Protein AF-A0A7W8U6E3-F1 (afdb_monomer_lite)

Organism: NCBI:txid56731

Sequence (95 aa):
MGDLLIRNISDALKRDIAAAADRAGRSLSDEAKDLLRKGLIAEKGIKPVKEQSAYDVLRAAFGADEGLGDEFAAILDEVEAERKKDFGRPPVEFE

Foldseek 3Di:
DDDDDDPDDDPVVLVVLVVVCVVVVHDSVVSVVVVVVVVVCVVVVPPPPPPQPPVNVVCVVQVPDPPVVVVVVVVVVVVVVVVVVCPDDPDDDDD

pLDDT: mean 80.09, std 14.06, range [52.59, 98.06]

Radius of gyration: 28.36 Å; chains: 1; bounding box: 77×28×57 Å

Secondary structure (DSSP, 8-state):
-------S--HHHHH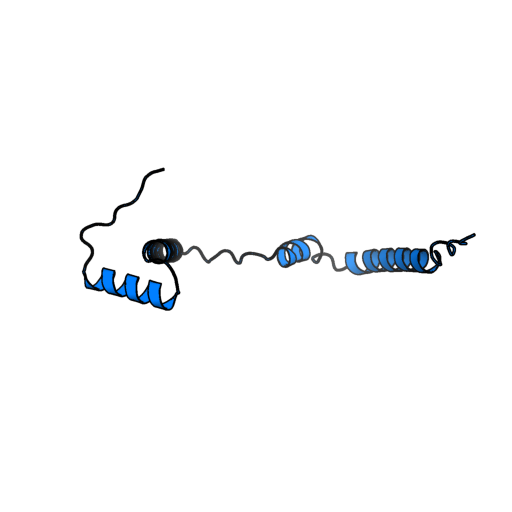HHHHHHHHHT--HHHHHHHHHHHHHHHHTT--------HHHHHHHHHSS-TTHHHHHHHHHHHHHHHHHHS--SPP----

Structure (mmCIF, N/CA/C/O backbone):
data_AF-A0A7W8U6E3-F1
#
_entry.id   AF-A0A7W8U6E3-F1
#
loop_
_atom_site.group_PDB
_atom_site.id
_atom_site.type_symbol
_atom_site.label_atom_id
_atom_site.label_alt_id
_atom_site.label_comp_id
_atom_site.label_asym_id
_atom_site.label_entity_id
_atom_site.label_seq_id
_atom_site.pdbx_PDB_ins_code
_atom_site.Cartn_x
_atom_site.Cartn_y
_atom_site.Cartn_z
_atom_site.occupancy
_atom_site.B_iso_or_equiv
_atom_site.auth_seq_id
_atom_site.auth_comp_id
_atom_site.auth_asym_id
_atom_site.auth_atom_id
_atom_site.pdbx_PDB_model_num
ATOM 1 N N . MET A 1 1 ? -5.721 20.809 0.255 1.00 52.59 1 MET A N 1
ATOM 2 C CA . MET A 1 1 ? -5.398 19.478 0.813 1.00 52.59 1 MET A CA 1
ATOM 3 C C . M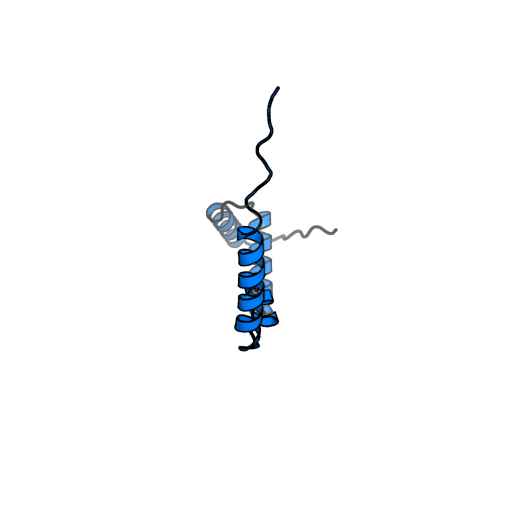ET A 1 1 ? -6.354 19.240 1.957 1.00 52.59 1 MET A C 1
ATOM 5 O O . MET A 1 1 ? -6.355 20.047 2.874 1.00 52.59 1 MET A O 1
ATOM 9 N N . GLY A 1 2 ? -7.237 18.252 1.840 1.00 75.88 2 GLY A N 1
ATOM 10 C CA . GLY A 1 2 ? -8.163 17.896 2.914 1.00 75.88 2 GLY A CA 1
ATOM 11 C C . GLY A 1 2 ? -7.705 16.600 3.564 1.00 75.88 2 GLY A C 1
ATOM 12 O O . GLY A 1 2 ? -7.435 15.636 2.849 1.00 75.88 2 GLY A O 1
ATOM 13 N N . ASP A 1 3 ? -7.621 16.588 4.888 1.00 86.44 3 ASP A N 1
ATOM 14 C CA . ASP A 1 3 ? -7.381 15.365 5.647 1.00 86.44 3 ASP A CA 1
ATOM 15 C C . ASP A 1 3 ? -8.676 14.549 5.739 1.00 86.44 3 ASP A C 1
ATOM 17 O O . ASP A 1 3 ? -9.768 15.099 5.903 1.00 86.44 3 ASP A O 1
ATOM 21 N N . LEU A 1 4 ? -8.558 13.223 5.645 1.00 87.94 4 LEU A N 1
ATOM 22 C CA . LEU A 1 4 ? -9.673 12.296 5.834 1.00 87.94 4 LEU A CA 1
ATOM 23 C C . LEU A 1 4 ? -9.608 11.698 7.243 1.00 87.94 4 LEU A C 1
ATOM 25 O O . LEU A 1 4 ? -8.639 11.025 7.591 1.00 87.94 4 LEU A O 1
ATOM 29 N N . LEU A 1 5 ? -10.662 11.898 8.037 1.00 91.56 5 LEU A N 1
ATOM 30 C CA . LEU A 1 5 ? -10.818 11.268 9.349 1.00 91.56 5 LEU A CA 1
ATOM 31 C C . LEU A 1 5 ? -11.857 10.150 9.279 1.00 91.56 5 LEU A C 1
ATOM 33 O O . LEU A 1 5 ? -13.031 10.406 9.021 1.00 91.56 5 LEU A O 1
ATOM 37 N N . ILE A 1 6 ? -11.436 8.923 9.582 1.00 89.00 6 ILE A N 1
ATOM 38 C CA . ILE A 1 6 ? -12.335 7.771 9.690 1.00 89.00 6 ILE A CA 1
ATOM 39 C C . ILE A 1 6 ? -12.684 7.579 11.170 1.00 89.00 6 ILE A C 1
ATOM 41 O O . ILE A 1 6 ? -11.810 7.316 11.995 1.00 89.00 6 ILE A O 1
ATOM 45 N N . ARG A 1 7 ? -13.963 7.754 11.518 1.00 93.38 7 ARG A N 1
ATOM 46 C CA . ARG A 1 7 ? -14.483 7.651 12.894 1.00 93.38 7 ARG A CA 1
ATOM 47 C C . ARG A 1 7 ? -15.430 6.461 13.023 1.00 93.38 7 ARG A C 1
ATOM 49 O O . ARG A 1 7 ? -15.946 5.980 12.021 1.00 93.38 7 ARG A O 1
ATOM 56 N N . ASN A 1 8 ? -15.681 6.032 14.261 1.00 94.00 8 ASN A N 1
ATOM 57 C CA . ASN A 1 8 ? -16.634 4.964 14.593 1.00 94.00 8 ASN A CA 1
ATOM 58 C C . ASN A 1 8 ? -16.372 3.636 13.859 1.00 94.00 8 ASN A C 1
ATOM 60 O O . ASN A 1 8 ? -17.308 2.930 13.492 1.00 94.00 8 ASN A O 1
ATOM 64 N N . ILE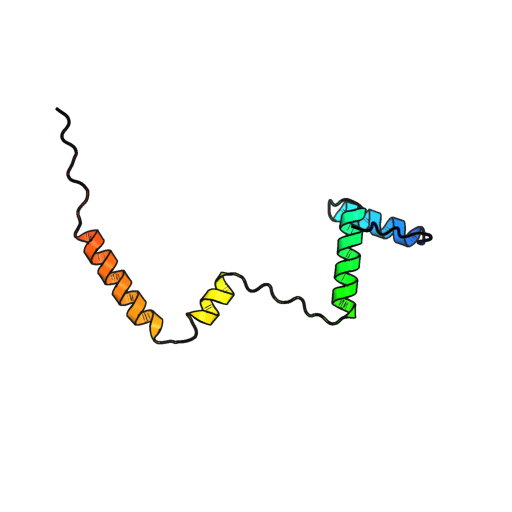 A 1 9 ? -15.101 3.291 13.643 1.00 94.50 9 ILE A N 1
ATOM 65 C CA . ILE A 1 9 ? -14.731 1.954 13.167 1.00 94.50 9 ILE A CA 1
ATOM 66 C C . ILE A 1 9 ? -14.798 0.956 14.319 1.00 94.50 9 ILE A C 1
ATOM 68 O O . ILE A 1 9 ? -14.576 1.321 15.474 1.00 94.50 9 ILE A O 1
ATOM 72 N N . SER A 1 10 ? -15.078 -0.307 14.004 1.00 97.19 10 SER A N 1
ATOM 73 C CA . SER A 1 10 ? -15.052 -1.363 15.011 1.00 97.19 10 SER A CA 1
ATOM 74 C C . SER A 1 10 ? -13.638 -1.552 15.568 1.00 97.19 10 SER A C 1
ATOM 76 O O . SER A 1 10 ? -12.641 -1.424 14.850 1.00 97.19 10 SER A O 1
ATOM 78 N N . ASP A 1 11 ? -13.545 -1.914 16.849 1.00 96.38 11 ASP A N 1
ATOM 79 C CA . ASP A 1 11 ? -12.256 -2.223 17.479 1.00 96.38 11 ASP A CA 1
ATOM 80 C C . ASP A 1 11 ? -11.549 -3.395 16.793 1.00 96.38 11 ASP A C 1
ATOM 82 O O . ASP A 1 11 ? -10.322 -3.418 16.727 1.00 96.38 11 ASP A O 1
ATOM 86 N N . ALA A 1 12 ? -12.317 -4.345 16.250 1.00 96.88 12 ALA A N 1
ATOM 87 C CA . ALA A 1 12 ? -11.792 -5.447 15.453 1.00 96.88 12 ALA A CA 1
ATOM 88 C C . ALA A 1 12 ? -11.049 -4.926 14.214 1.00 96.88 12 ALA A C 1
ATOM 90 O O . ALA A 1 12 ? -9.860 -5.191 14.063 1.00 96.88 12 ALA A O 1
ATOM 91 N N . LEU A 1 13 ? -11.696 -4.080 13.404 1.00 95.56 13 LEU A N 1
ATOM 92 C CA . LEU A 1 13 ? -11.073 -3.516 12.206 1.00 95.56 13 LEU A CA 1
ATOM 93 C C . LEU A 1 13 ? -9.832 -2.681 12.550 1.00 95.56 13 LEU A C 1
ATOM 95 O O . LEU A 1 13 ? -8.817 -2.755 11.862 1.00 95.56 13 LEU A O 1
ATOM 99 N N . LYS A 1 14 ? -9.883 -1.912 13.642 1.00 95.62 14 LYS A N 1
ATOM 100 C CA . LYS A 1 14 ? -8.725 -1.144 14.115 1.00 95.62 14 LYS A CA 1
ATOM 101 C C . LYS A 1 14 ? -7.533 -2.052 14.448 1.00 95.62 14 LYS A C 1
ATOM 103 O O . LYS A 1 14 ? -6.405 -1.722 14.085 1.00 95.62 14 LYS A O 1
ATOM 108 N N . ARG A 1 15 ? -7.776 -3.182 15.125 1.00 97.00 15 ARG A N 1
ATOM 109 C CA . ARG A 1 15 ? -6.739 -4.175 15.461 1.00 97.00 15 ARG A CA 1
ATOM 110 C C . ARG A 1 15 ? -6.186 -4.856 14.215 1.00 97.00 15 ARG A C 1
ATOM 112 O O . ARG A 1 15 ? -4.973 -5.012 14.119 1.00 97.00 15 ARG A O 1
ATOM 119 N N . ASP A 1 16 ? -7.042 -5.191 13.257 1.00 97.25 16 ASP A N 1
ATOM 120 C CA . ASP A 1 16 ? -6.625 -5.852 12.019 1.00 97.25 16 ASP A CA 1
ATOM 121 C C . ASP A 1 16 ? -5.693 -4.961 11.187 1.00 97.25 16 ASP A C 1
ATOM 123 O O . ASP A 1 16 ? -4.659 -5.428 10.705 1.00 97.25 16 ASP A O 1
ATOM 127 N N . ILE A 1 17 ? -6.009 -3.664 11.073 1.00 96.50 17 ILE A N 1
ATOM 128 C CA . ILE A 1 17 ? -5.158 -2.696 10.363 1.00 96.50 17 ILE A CA 1
ATOM 129 C C . ILE A 1 17 ? -3.820 -2.518 11.091 1.00 96.50 17 ILE A C 1
ATOM 131 O O . ILE A 1 17 ? -2.778 -2.495 10.441 1.00 96.50 17 ILE A O 1
ATOM 135 N N . ALA A 1 18 ? -3.821 -2.443 12.427 1.00 97.19 18 ALA A N 1
ATOM 136 C CA . ALA A 1 18 ? -2.584 -2.351 13.206 1.00 97.19 18 ALA A CA 1
ATOM 137 C C . ALA A 1 18 ? -1.694 -3.588 13.008 1.00 97.19 18 ALA A C 1
ATOM 139 O O . ALA A 1 18 ? -0.522 -3.460 12.665 1.00 97.19 18 ALA A O 1
ATOM 140 N N . ALA A 1 19 ? -2.273 -4.787 13.099 1.00 98.06 19 ALA A N 1
ATOM 141 C CA . ALA A 1 19 ? -1.548 -6.032 12.879 1.00 98.06 19 ALA A CA 1
ATOM 142 C C . ALA A 1 19 ? -1.030 -6.174 11.436 1.00 98.06 19 ALA A C 1
ATOM 144 O O . ALA A 1 19 ? -0.017 -6.834 11.202 1.00 98.06 19 ALA A O 1
ATOM 145 N N . ALA A 1 20 ? -1.731 -5.614 10.445 1.00 97.38 20 ALA A N 1
ATOM 146 C CA . ALA A 1 20 ? -1.245 -5.548 9.068 1.00 97.38 20 ALA A CA 1
ATOM 147 C C . ALA A 1 20 ? -0.061 -4.582 8.929 1.00 97.38 20 ALA A C 1
ATOM 149 O O . ALA A 1 20 ? 0.939 -4.943 8.309 1.00 97.38 20 ALA A O 1
ATOM 150 N N . ALA A 1 21 ? -0.144 -3.406 9.555 1.00 97.81 21 ALA A N 1
ATOM 151 C CA . ALA A 1 21 ? 0.910 -2.397 9.531 1.00 97.81 21 ALA A CA 1
ATOM 152 C C . ALA A 1 21 ? 2.208 -2.920 10.165 1.00 97.81 21 ALA A C 1
ATOM 154 O O . ALA A 1 21 ? 3.270 -2.805 9.552 1.00 97.81 21 ALA A O 1
ATOM 155 N N . ASP A 1 22 ? 2.106 -3.586 11.321 1.00 97.88 22 ASP A N 1
ATOM 156 C CA . ASP A 1 22 ? 3.244 -4.205 12.010 1.00 97.88 22 ASP A CA 1
ATOM 157 C C . ASP A 1 22 ? 3.919 -5.272 11.136 1.00 97.88 22 ASP A C 1
ATOM 159 O O . ASP A 1 22 ? 5.140 -5.280 10.982 1.00 97.88 22 ASP A O 1
ATOM 163 N N . ARG A 1 23 ? 3.126 -6.142 10.492 1.00 97.38 23 ARG A N 1
ATOM 164 C CA . ARG A 1 23 ? 3.642 -7.172 9.573 1.00 97.38 23 ARG A CA 1
ATOM 165 C C . ARG A 1 23 ? 4.309 -6.582 8.333 1.00 97.38 23 ARG A C 1
ATOM 167 O O . ARG A 1 23 ? 5.264 -7.166 7.829 1.00 97.38 23 ARG A O 1
ATOM 174 N N . ALA A 1 24 ? 3.798 -5.464 7.826 1.00 95.88 24 ALA A N 1
ATOM 175 C CA . ALA A 1 24 ? 4.338 -4.785 6.653 1.00 95.88 24 ALA A CA 1
ATOM 176 C C . ALA A 1 24 ? 5.513 -3.843 6.982 1.00 95.88 24 ALA A C 1
ATOM 178 O O . ALA A 1 24 ? 6.148 -3.335 6.057 1.00 95.88 24 ALA A O 1
ATOM 179 N N . GLY A 1 25 ? 5.791 -3.583 8.267 1.00 97.31 25 GLY A N 1
ATOM 180 C CA . GLY A 1 25 ? 6.791 -2.608 8.705 1.00 97.31 25 GLY A CA 1
ATOM 181 C C . GLY A 1 25 ? 6.430 -1.165 8.333 1.00 97.31 25 GLY A C 1
ATOM 182 O O . GLY A 1 25 ? 7.312 -0.372 8.008 1.00 97.31 25 GLY A O 1
ATOM 183 N N . ARG A 1 26 ? 5.135 -0.826 8.315 1.00 96.00 26 ARG A N 1
ATOM 184 C CA . ARG A 1 26 ? 4.618 0.487 7.895 1.00 96.00 26 ARG A CA 1
ATOM 185 C C . ARG A 1 26 ? 3.923 1.211 9.040 1.00 96.00 26 ARG A C 1
ATOM 187 O O . ARG A 1 26 ? 3.507 0.605 10.021 1.00 96.00 26 ARG A O 1
ATOM 194 N N . SER A 1 27 ? 3.747 2.523 8.888 1.00 97.06 27 SER A N 1
ATOM 195 C CA . SER A 1 27 ? 2.873 3.278 9.783 1.00 97.06 27 SER A CA 1
ATOM 196 C C . SER A 1 27 ? 1.409 2.850 9.597 1.00 97.06 27 SER A C 1
ATOM 198 O O . SER A 1 27 ? 1.000 2.431 8.511 1.00 97.06 27 SER A O 1
ATOM 200 N N . LEU A 1 28 ? 0.592 3.007 10.644 1.00 95.12 28 LEU A N 1
ATOM 201 C CA . LEU A 1 28 ? -0.839 2.687 10.592 1.00 95.12 28 LEU A CA 1
ATOM 202 C C . LEU A 1 28 ? -1.563 3.456 9.474 1.00 95.12 28 LEU A C 1
ATOM 204 O O . LEU A 1 28 ? -2.445 2.916 8.809 1.00 95.12 28 LEU A O 1
ATOM 208 N N . SER A 1 29 ? -1.197 4.725 9.271 1.00 94.12 29 SER A N 1
ATOM 209 C CA . SER A 1 29 ? -1.824 5.573 8.258 1.00 94.12 29 SER A CA 1
ATOM 210 C C . SER A 1 29 ? -1.420 5.160 6.845 1.00 94.12 29 SER A C 1
ATOM 212 O O . SER A 1 29 ? -2.264 5.183 5.950 1.00 94.12 29 SER A O 1
ATOM 214 N N . ASP A 1 30 ? -0.171 4.750 6.630 1.00 95.69 30 ASP A N 1
ATOM 215 C CA . ASP A 1 30 ? 0.286 4.304 5.314 1.00 95.69 30 ASP A CA 1
ATOM 216 C C . ASP A 1 30 ? -0.303 2.950 4.939 1.00 95.69 30 ASP A C 1
ATOM 218 O O . ASP A 1 30 ? -0.739 2.777 3.801 1.00 95.69 30 ASP A O 1
ATOM 222 N N . GLU A 1 31 ? -0.415 2.028 5.897 1.00 97.00 31 GLU A N 1
ATOM 223 C CA . GLU A 1 31 ? -1.100 0.761 5.650 1.00 97.00 31 GLU A CA 1
ATOM 224 C C . GLU A 1 31 ? -2.596 0.974 5.384 1.00 97.00 31 GLU A C 1
ATOM 226 O O . GLU A 1 31 ? -3.142 0.403 4.442 1.00 97.00 31 GLU A O 1
ATOM 231 N N . ALA A 1 32 ? -3.260 1.874 6.120 1.00 95.25 32 ALA A N 1
ATOM 232 C CA . ALA A 1 32 ? -4.652 2.226 5.844 1.00 95.25 32 ALA A CA 1
ATOM 233 C C . ALA A 1 32 ? -4.841 2.810 4.429 1.00 95.25 32 ALA A C 1
ATOM 235 O O . ALA A 1 32 ? -5.781 2.429 3.728 1.00 95.25 32 ALA A O 1
ATOM 236 N N . LYS A 1 33 ? -3.941 3.694 3.970 1.00 95.00 33 LYS A N 1
ATOM 237 C CA . LYS A 1 33 ? -3.968 4.225 2.592 1.00 95.00 33 LYS A CA 1
ATOM 238 C C . LYS A 1 33 ? -3.796 3.112 1.558 1.00 95.00 33 LYS A C 1
ATOM 240 O O . LYS A 1 33 ? -4.492 3.120 0.542 1.00 95.00 33 LYS A O 1
ATOM 245 N N . ASP A 1 34 ? -2.878 2.178 1.796 1.00 95.56 34 ASP A N 1
ATOM 246 C CA . ASP A 1 34 ? -2.610 1.078 0.869 1.00 95.56 34 ASP A CA 1
ATOM 247 C C . ASP A 1 34 ? -3.797 0.108 0.782 1.00 95.56 34 ASP A C 1
ATOM 249 O O . ASP A 1 34 ? -4.211 -0.270 -0.315 1.00 95.56 34 ASP A O 1
ATOM 253 N N . LEU A 1 35 ? -4.419 -0.225 1.917 1.00 95.38 35 LEU A N 1
ATOM 254 C CA . LEU A 1 35 ? -5.635 -1.041 1.964 1.00 95.38 35 LEU A CA 1
ATOM 255 C C . LEU A 1 35 ? -6.805 -0.371 1.232 1.00 95.38 35 LEU A C 1
ATOM 257 O O . LEU A 1 35 ? -7.472 -1.024 0.428 1.00 95.38 35 LEU A O 1
ATOM 261 N N . LEU A 1 36 ? -7.020 0.935 1.434 1.00 93.88 36 LEU A N 1
ATOM 262 C CA . LEU A 1 36 ? -8.043 1.694 0.703 1.00 93.88 36 LEU A CA 1
ATOM 263 C C . LEU A 1 36 ? -7.772 1.701 -0.805 1.00 93.88 36 LEU A C 1
ATOM 265 O O . LEU A 1 36 ? -8.683 1.469 -1.599 1.00 93.88 36 LEU A O 1
ATOM 269 N N . ARG A 1 37 ? -6.516 1.912 -1.216 1.00 92.88 37 ARG A N 1
ATOM 270 C CA . ARG A 1 37 ? -6.115 1.864 -2.629 1.00 92.88 37 ARG A CA 1
ATOM 271 C C . ARG A 1 37 ? -6.407 0.495 -3.242 1.00 92.88 37 ARG A C 1
ATOM 273 O O . ARG A 1 37 ? -7.014 0.430 -4.308 1.00 92.88 37 ARG A O 1
ATOM 280 N N . LYS A 1 38 ? -6.002 -0.588 -2.574 1.00 92.88 38 LYS A N 1
ATOM 281 C CA . LYS A 1 38 ? -6.258 -1.969 -3.014 1.00 92.88 38 LYS A CA 1
ATOM 282 C C . LYS A 1 38 ? -7.756 -2.252 -3.131 1.00 92.88 38 LYS A C 1
ATOM 284 O O . LYS A 1 38 ? -8.176 -2.819 -4.136 1.00 92.88 38 LYS A O 1
ATOM 289 N N . GLY A 1 39 ? -8.554 -1.800 -2.161 1.00 91.62 39 GLY A N 1
ATOM 290 C CA . GLY A 1 39 ? -10.015 -1.901 -2.196 1.00 91.62 39 GLY A CA 1
ATOM 291 C C . GLY A 1 39 ? -10.627 -1.199 -3.411 1.00 91.62 39 GLY A C 1
ATOM 292 O O . GLY A 1 39 ? -11.411 -1.808 -4.130 1.00 91.62 39 GLY A O 1
ATOM 293 N N . LEU A 1 40 ? -10.203 0.035 -3.705 1.00 91.44 40 LEU A N 1
ATOM 294 C CA . LEU A 1 40 ? -10.682 0.796 -4.868 1.00 91.44 40 LEU A CA 1
ATOM 295 C C . LEU A 1 40 ? -10.290 0.157 -6.209 1.00 91.44 40 LEU A C 1
ATOM 297 O O . LEU A 1 40 ? -11.064 0.201 -7.164 1.00 91.44 40 LEU A O 1
ATOM 301 N N . ILE A 1 41 ? -9.088 -0.419 -6.303 1.00 89.50 41 ILE A N 1
ATOM 302 C CA . ILE A 1 41 ? -8.636 -1.146 -7.499 1.00 89.50 41 ILE A CA 1
ATOM 303 C C . ILE A 1 41 ? -9.495 -2.401 -7.702 1.00 89.50 41 ILE A C 1
ATOM 305 O O . ILE A 1 41 ? -9.967 -2.643 -8.815 1.00 89.50 41 ILE A O 1
ATOM 309 N N . ALA A 1 42 ? -9.730 -3.159 -6.625 1.00 89.06 42 ALA A N 1
ATOM 310 C CA . ALA A 1 42 ? -10.553 -4.364 -6.647 1.00 89.06 42 ALA A CA 1
ATOM 311 C C . ALA A 1 42 ? -12.013 -4.060 -7.023 1.00 89.06 42 ALA A C 1
ATOM 313 O O . ALA A 1 42 ? -12.570 -4.743 -7.878 1.00 89.06 42 ALA A O 1
ATOM 314 N N . GLU A 1 43 ? -12.608 -3.010 -6.446 1.00 86.31 43 GLU A N 1
ATOM 315 C CA . GLU A 1 43 ? -13.985 -2.582 -6.727 1.00 86.31 43 GLU A CA 1
ATOM 316 C C . GLU A 1 43 ? -14.176 -2.172 -8.190 1.00 86.31 43 GLU A C 1
ATOM 318 O O . GLU A 1 43 ? -15.131 -2.585 -8.842 1.00 86.31 43 GLU A O 1
ATOM 323 N N . LYS A 1 44 ? -13.245 -1.386 -8.739 1.00 83.75 44 LYS A N 1
ATOM 324 C CA . LYS A 1 44 ? -13.347 -0.892 -10.118 1.00 83.75 44 LYS A CA 1
ATOM 325 C C . LYS A 1 44 ? -13.003 -1.948 -11.170 1.00 83.75 44 LYS A C 1
ATOM 327 O O . LYS A 1 44 ? -13.002 -1.630 -12.358 1.00 83.75 44 LYS A O 1
ATOM 332 N N . GLY A 1 45 ? -12.644 -3.169 -10.759 1.00 72.69 45 GLY A N 1
ATOM 333 C CA . GLY A 1 45 ? -12.131 -4.196 -11.666 1.00 72.69 45 GLY A CA 1
ATOM 334 C C . GLY A 1 45 ? -10.910 -3.718 -12.456 1.00 72.69 45 GLY A C 1
ATOM 335 O O . GLY A 1 45 ? -10.631 -4.239 -13.539 1.00 72.69 45 GLY A O 1
ATOM 336 N N . ILE A 1 46 ? -10.200 -2.704 -11.941 1.00 66.12 46 ILE A N 1
ATOM 337 C CA . ILE A 1 46 ? -8.992 -2.185 -12.565 1.00 66.12 46 ILE A CA 1
ATOM 338 C C . ILE A 1 46 ? -7.972 -3.295 -12.392 1.00 66.12 46 ILE A C 1
ATOM 340 O O . ILE A 1 46 ? -7.400 -3.479 -11.320 1.00 66.12 46 ILE A O 1
ATOM 344 N N . LYS A 1 47 ? -7.753 -4.074 -13.451 1.00 64.69 47 LYS A N 1
ATOM 345 C CA . LYS A 1 47 ? -6.564 -4.914 -13.510 1.00 64.69 47 LYS A CA 1
ATOM 346 C C . LYS A 1 47 ? -5.391 -3.961 -13.300 1.00 64.69 47 LYS A C 1
ATOM 348 O O . LYS A 1 47 ? -5.357 -2.946 -14.003 1.00 64.69 47 LYS A O 1
ATOM 353 N N . PRO A 1 48 ? -4.487 -4.222 -12.337 1.00 57.94 48 PRO A N 1
ATOM 354 C CA . PRO A 1 48 ? -3.302 -3.397 -12.203 1.00 57.94 48 PRO A CA 1
ATOM 355 C C . PRO A 1 48 ? -2.688 -3.325 -13.594 1.00 57.94 48 PRO A C 1
ATOM 357 O O . PRO A 1 48 ? -2.461 -4.364 -14.224 1.00 57.94 48 PRO A O 1
ATOM 360 N N . VAL A 1 49 ? -2.545 -2.106 -14.117 1.00 58.22 49 VAL A N 1
ATOM 361 C CA . VAL A 1 49 ? -1.789 -1.895 -15.345 1.00 58.22 49 VAL A CA 1
ATOM 362 C C . VAL A 1 49 ? -0.456 -2.553 -15.040 1.00 58.22 49 VAL A C 1
ATOM 364 O O . VAL A 1 49 ? 0.188 -2.163 -14.068 1.00 58.22 49 VAL A O 1
ATOM 367 N N . LYS A 1 50 ? -0.105 -3.628 -15.761 1.00 62.03 50 LYS A N 1
ATOM 368 C CA . LYS A 1 50 ? 1.263 -4.143 -15.714 1.00 62.03 50 LYS A CA 1
ATOM 369 C C . LYS A 1 50 ? 2.109 -2.914 -15.977 1.00 62.03 50 LYS A C 1
ATOM 371 O O . LYS A 1 50 ? 2.005 -2.366 -17.073 1.00 62.03 50 LYS A O 1
ATOM 376 N N . GLU A 1 51 ? 2.820 -2.433 -14.962 1.00 63.50 51 GLU A N 1
ATOM 377 C CA . GLU A 1 51 ? 3.788 -1.367 -15.143 1.00 63.50 51 GLU A CA 1
ATOM 378 C C . GLU A 1 51 ? 4.761 -1.930 -16.166 1.00 63.50 51 GLU A C 1
ATOM 380 O O . GLU A 1 51 ? 5.535 -2.838 -15.869 1.00 63.50 51 GLU A O 1
ATOM 385 N N . GLN A 1 52 ? 4.585 -1.521 -17.423 1.00 66.50 52 GLN A N 1
ATOM 386 C CA . GLN A 1 52 ? 5.488 -1.913 -18.481 1.00 66.50 52 GLN A CA 1
ATOM 387 C C . GLN A 1 52 ? 6.809 -1.302 -18.067 1.00 66.50 52 GLN A C 1
ATOM 389 O O . GLN A 1 52 ? 6.907 -0.086 -17.874 1.00 66.50 52 GLN A O 1
ATOM 394 N N . SER A 1 53 ? 7.800 -2.155 -17.836 1.00 77.25 53 SER A N 1
ATOM 395 C CA . SER A 1 53 ? 9.131 -1.658 -17.549 1.00 77.25 53 SER A CA 1
ATOM 396 C C . SER A 1 53 ? 9.573 -0.788 -18.725 1.00 77.25 53 SER A C 1
ATOM 398 O O . SER A 1 53 ? 9.122 -0.978 -19.858 1.00 77.25 53 SER A O 1
ATOM 400 N N . ALA A 1 54 ? 10.477 0.164 -18.486 1.00 72.88 54 ALA A N 1
ATOM 401 C CA . ALA A 1 54 ? 11.049 0.951 -19.578 1.00 72.88 54 ALA A CA 1
ATOM 402 C C . ALA A 1 54 ? 11.583 0.039 -20.703 1.00 72.88 54 ALA A C 1
ATOM 404 O O . ALA A 1 54 ? 11.460 0.361 -21.879 1.00 72.88 54 ALA A O 1
ATOM 405 N N . TYR A 1 55 ? 12.087 -1.144 -20.339 1.00 76.38 55 TYR A N 1
ATOM 406 C CA . TYR A 1 55 ? 12.481 -2.193 -21.270 1.00 76.38 55 TYR A CA 1
ATOM 407 C C . TYR A 1 55 ? 11.320 -2.751 -22.106 1.00 76.38 55 TYR A C 1
ATOM 409 O O . TYR A 1 55 ? 11.471 -2.867 -23.317 1.00 76.38 55 TYR A O 1
ATOM 417 N N . ASP A 1 56 ? 10.168 -3.064 -21.503 1.00 77.62 56 ASP A N 1
ATOM 418 C CA . ASP A 1 56 ? 8.993 -3.571 -22.231 1.00 77.62 56 ASP A CA 1
ATOM 419 C C . ASP A 1 56 ? 8.474 -2.542 -23.244 1.00 77.62 56 ASP A C 1
ATOM 421 O O . ASP A 1 56 ? 8.141 -2.895 -24.375 1.00 77.62 56 ASP A O 1
ATOM 425 N N . VAL A 1 57 ? 8.462 -1.262 -22.855 1.00 79.00 57 VAL A N 1
ATOM 426 C CA . VAL A 1 57 ? 8.056 -0.149 -23.726 1.00 79.00 57 VAL A CA 1
ATOM 427 C C . VAL A 1 57 ? 9.022 -0.002 -24.901 1.00 79.00 57 VAL A C 1
ATOM 429 O O . VAL A 1 57 ? 8.592 0.066 -26.052 1.00 79.00 57 VAL A O 1
ATOM 432 N N . LEU A 1 58 ? 10.331 0.002 -24.629 1.00 78.31 58 LEU A N 1
ATOM 433 C CA . LEU A 1 58 ? 11.354 0.104 -25.670 1.00 78.31 58 LEU A CA 1
ATOM 434 C C . LEU A 1 58 ? 11.330 -1.119 -26.593 1.00 78.31 58 LEU A C 1
ATOM 436 O O . LEU A 1 58 ? 11.381 -0.977 -27.809 1.00 78.31 58 LEU A O 1
ATOM 440 N N . ARG A 1 59 ? 11.181 -2.328 -26.049 1.00 74.25 59 ARG A N 1
ATOM 441 C CA . ARG A 1 59 ? 11.129 -3.551 -26.854 1.00 74.25 59 ARG A CA 1
ATOM 442 C C . ARG A 1 59 ? 9.888 -3.618 -27.738 1.00 74.25 59 ARG A C 1
ATOM 444 O O . ARG A 1 59 ? 9.994 -4.093 -28.858 1.00 74.25 59 ARG A O 1
ATOM 451 N N . ALA A 1 60 ? 8.737 -3.136 -27.281 1.00 76.12 60 ALA A N 1
ATOM 452 C CA . ALA A 1 60 ? 7.549 -3.051 -28.126 1.00 76.12 60 ALA A CA 1
ATOM 453 C C . ALA A 1 60 ? 7.710 -2.018 -29.257 1.00 76.12 60 ALA A C 1
ATOM 455 O O . ALA A 1 60 ? 7.243 -2.255 -30.366 1.00 76.12 60 ALA A O 1
ATOM 456 N N . ALA A 1 61 ? 8.387 -0.896 -28.988 1.00 75.44 61 ALA A N 1
ATOM 457 C CA . ALA A 1 61 ? 8.620 0.157 -29.977 1.00 75.44 61 ALA A CA 1
ATOM 458 C C . ALA A 1 61 ? 9.679 -0.216 -31.031 1.00 75.44 61 ALA A C 1
ATOM 460 O O . ALA A 1 61 ? 9.536 0.159 -32.190 1.00 75.44 61 ALA A O 1
ATOM 461 N N . PHE A 1 62 ? 10.725 -0.947 -30.634 1.00 71.06 62 PHE A N 1
ATOM 462 C CA . PHE A 1 62 ? 11.887 -1.240 -31.486 1.00 71.06 62 PHE A CA 1
ATOM 463 C C . PHE A 1 62 ? 12.016 -2.710 -31.906 1.00 71.06 62 PHE A C 1
ATOM 465 O O . PHE A 1 62 ? 12.744 -3.013 -32.840 1.00 71.06 62 PHE A O 1
ATOM 472 N N . GLY A 1 63 ? 11.350 -3.638 -31.218 1.00 62.91 63 GLY A N 1
ATOM 473 C CA . GLY A 1 63 ? 11.464 -5.084 -31.442 1.00 62.91 63 GLY A CA 1
ATOM 474 C C . GLY A 1 63 ? 10.314 -5.703 -32.237 1.00 62.91 63 GLY A C 1
ATOM 475 O O . GLY A 1 63 ? 10.216 -6.926 -32.270 1.00 62.91 63 GLY A O 1
ATOM 476 N N . ALA A 1 64 ? 9.425 -4.889 -32.816 1.00 57.66 64 ALA A N 1
ATOM 477 C CA . ALA A 1 64 ? 8.298 -5.354 -33.628 1.00 57.66 64 ALA A CA 1
ATOM 478 C C . ALA A 1 64 ? 8.653 -5.573 -35.109 1.00 57.66 64 ALA A C 1
ATOM 480 O O . ALA A 1 64 ? 7.840 -6.138 -35.836 1.0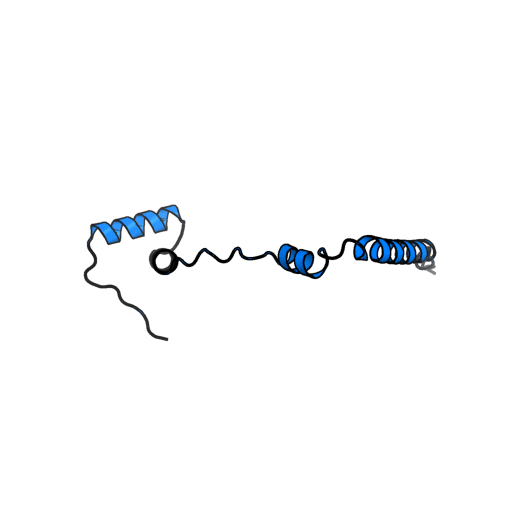0 57.66 64 ALA A O 1
ATOM 481 N N . ASP A 1 65 ? 9.840 -5.146 -35.547 1.00 57.44 65 ASP A N 1
ATOM 482 C CA . ASP A 1 65 ? 10.301 -5.327 -36.920 1.00 57.44 65 ASP A CA 1
ATOM 483 C C . ASP A 1 65 ? 11.531 -6.242 -36.915 1.00 57.44 65 ASP A C 1
ATOM 485 O O . ASP A 1 65 ? 12.605 -5.861 -36.444 1.00 57.44 65 ASP A O 1
ATOM 489 N N . GLU A 1 66 ? 11.364 -7.478 -37.391 1.00 58.31 66 GLU A N 1
ATOM 490 C CA . GLU A 1 66 ? 12.418 -8.504 -37.444 1.00 58.31 66 GLU A CA 1
ATOM 491 C C . GLU A 1 66 ? 13.632 -8.070 -38.299 1.00 58.31 66 GLU A C 1
ATOM 493 O O . GLU A 1 66 ? 14.669 -8.721 -38.243 1.00 58.31 66 GLU A O 1
ATOM 498 N N . GLY A 1 67 ? 13.538 -6.959 -39.045 1.00 57.06 67 GLY A N 1
ATOM 499 C CA . GLY A 1 67 ? 14.599 -6.441 -39.918 1.00 57.06 67 GLY A CA 1
ATOM 500 C C . GLY A 1 67 ? 15.535 -5.380 -39.318 1.00 57.06 67 GLY A C 1
ATOM 501 O O . GLY A 1 67 ? 16.626 -5.181 -39.843 1.00 57.06 67 GLY A O 1
ATOM 502 N N . LEU A 1 68 ? 15.174 -4.712 -38.213 1.00 58.00 68 LEU A N 1
ATOM 503 C CA . LEU A 1 68 ? 16.015 -3.642 -37.634 1.00 58.00 68 LEU A CA 1
ATOM 504 C C . LEU A 1 68 ? 17.244 -4.172 -36.878 1.00 58.00 68 LEU A C 1
ATOM 506 O O . LEU A 1 68 ? 18.195 -3.426 -36.649 1.00 58.00 68 LEU A O 1
ATOM 510 N N . GLY A 1 69 ? 17.229 -5.445 -36.474 1.00 62.22 69 GLY A N 1
ATOM 511 C CA . GLY A 1 69 ? 18.328 -6.063 -35.729 1.00 62.22 69 GLY A CA 1
ATOM 512 C C . GLY A 1 69 ? 19.611 -6.186 -36.549 1.00 62.22 69 GLY A C 1
ATOM 513 O O . GLY A 1 69 ? 20.688 -5.903 -36.027 1.00 62.22 69 GLY A O 1
ATOM 514 N N . ASP A 1 70 ? 19.487 -6.542 -37.828 1.00 65.31 70 ASP A N 1
ATOM 515 C CA . ASP A 1 70 ? 20.631 -6.809 -38.705 1.00 65.31 70 ASP A CA 1
ATOM 516 C C . ASP A 1 70 ? 21.318 -5.512 -39.154 1.00 65.31 70 ASP A C 1
ATOM 518 O O . ASP A 1 70 ? 22.544 -5.407 -39.106 1.00 65.31 70 ASP A O 1
ATOM 522 N N . GLU A 1 71 ? 20.544 -4.484 -39.519 1.00 66.19 71 GLU A N 1
ATOM 523 C CA . GLU A 1 71 ? 21.092 -3.167 -39.875 1.00 66.19 71 GLU A CA 1
ATOM 524 C C . GLU A 1 71 ? 21.742 -2.482 -38.667 1.00 66.19 71 GLU A C 1
ATOM 526 O O . GLU A 1 71 ? 22.832 -1.919 -38.771 1.00 66.19 71 GLU A O 1
ATOM 531 N N . PHE A 1 72 ? 21.112 -2.569 -37.492 1.00 68.31 72 PHE A N 1
ATOM 532 C CA . PHE A 1 72 ? 21.674 -2.017 -36.263 1.00 68.31 72 PHE A CA 1
ATOM 533 C C . PHE A 1 72 ? 22.952 -2.753 -35.832 1.00 68.31 72 PHE A C 1
ATOM 535 O O . PHE A 1 72 ? 23.906 -2.109 -35.392 1.00 68.31 72 PHE A O 1
ATOM 542 N N . ALA A 1 73 ? 23.004 -4.080 -35.993 1.00 73.38 73 ALA A N 1
ATOM 543 C CA . ALA A 1 73 ? 24.209 -4.867 -35.738 1.00 73.38 73 ALA A CA 1
ATOM 544 C C . ALA A 1 73 ? 25.354 -4.475 -36.684 1.00 73.38 73 ALA A C 1
ATOM 546 O O . ALA A 1 73 ? 26.469 -4.251 -36.219 1.00 73.38 73 ALA A O 1
ATOM 547 N N . ALA A 1 74 ? 25.071 -4.294 -37.978 1.00 80.19 74 ALA A N 1
ATOM 548 C CA . ALA A 1 74 ? 26.072 -3.861 -38.952 1.00 80.19 74 ALA A CA 1
ATOM 549 C C . ALA A 1 74 ? 26.662 -2.477 -38.618 1.00 80.19 74 ALA A C 1
ATOM 551 O O . ALA A 1 74 ? 27.876 -2.288 -38.703 1.00 80.19 74 ALA A O 1
ATOM 552 N N . ILE A 1 75 ? 25.826 -1.529 -38.175 1.00 80.75 75 ILE A N 1
ATOM 553 C CA . ILE A 1 75 ? 26.281 -0.198 -37.736 1.00 80.75 75 ILE A CA 1
ATOM 554 C C . ILE A 1 75 ? 27.168 -0.303 -36.486 1.00 80.75 75 ILE A C 1
ATOM 556 O O . ILE A 1 75 ? 28.186 0.382 -36.387 1.00 80.75 75 ILE A O 1
ATOM 560 N N . LEU A 1 76 ? 26.810 -1.155 -35.518 1.00 79.81 76 LEU A N 1
ATOM 561 C CA . LEU A 1 76 ? 27.626 -1.356 -34.317 1.00 79.81 76 LEU A CA 1
ATOM 562 C C . LEU A 1 76 ? 28.981 -1.998 -34.633 1.00 79.81 76 LEU A C 1
ATOM 564 O O . LEU A 1 76 ? 29.992 -1.562 -34.080 1.00 79.81 76 LEU A O 1
ATOM 568 N N . ASP A 1 77 ? 29.013 -2.975 -35.539 1.00 82.94 77 ASP A N 1
ATOM 569 C CA . ASP A 1 77 ? 30.250 -3.616 -35.988 1.00 82.94 77 ASP A CA 1
ATOM 570 C C . ASP A 1 77 ? 31.180 -2.616 -36.693 1.00 82.94 77 ASP A C 1
ATOM 572 O O . ASP A 1 77 ? 32.393 -2.626 -36.463 1.00 82.94 77 ASP A O 1
ATOM 576 N N . GLU A 1 78 ? 30.628 -1.706 -37.503 1.00 82.44 78 GLU A N 1
ATOM 577 C CA . GLU A 1 78 ? 31.387 -0.631 -38.152 1.00 82.44 78 GLU A CA 1
ATOM 578 C C . GLU A 1 78 ? 31.990 0.342 -37.125 1.00 82.44 78 GLU A C 1
ATOM 580 O O . GLU A 1 78 ? 33.195 0.612 -37.157 1.00 82.44 78 GLU A O 1
ATOM 585 N N . VAL A 1 79 ? 31.194 0.794 -36.149 1.00 79.69 79 VAL A N 1
ATOM 586 C CA . VAL A 1 79 ? 31.664 1.661 -35.052 1.00 79.69 79 VAL A CA 1
ATOM 587 C C . VAL A 1 79 ? 32.753 0.971 -34.226 1.00 79.69 79 VAL A C 1
ATOM 589 O O . VAL A 1 79 ? 33.745 1.597 -33.839 1.00 79.69 79 VAL A O 1
ATOM 592 N N . GLU A 1 80 ? 32.607 -0.324 -33.944 1.00 76.75 80 GLU A N 1
ATOM 593 C CA . GLU A 1 80 ? 33.612 -1.076 -33.196 1.00 76.75 80 GLU A CA 1
ATOM 594 C C . GLU A 1 80 ? 34.901 -1.278 -34.010 1.00 76.75 80 GLU A C 1
ATOM 596 O O . GLU A 1 80 ? 36.000 -1.213 -33.450 1.00 76.75 80 GLU A O 1
ATOM 601 N N . ALA A 1 81 ? 34.798 -1.463 -35.328 1.00 79.69 81 ALA A N 1
ATOM 602 C CA . ALA A 1 81 ? 35.947 -1.532 -36.226 1.00 79.69 81 ALA A CA 1
ATOM 603 C C . ALA A 1 81 ? 36.711 -0.199 -36.299 1.00 79.69 81 ALA A C 1
ATOM 605 O O . ALA A 1 81 ? 37.945 -0.207 -36.290 1.00 79.69 81 ALA A O 1
ATOM 606 N N . GLU A 1 82 ? 36.016 0.942 -36.318 1.00 73.38 82 GLU A N 1
ATOM 607 C CA . GLU A 1 82 ? 36.656 2.261 -36.235 1.00 73.38 82 GLU A CA 1
ATOM 608 C C . GLU A 1 82 ? 37.312 2.498 -34.872 1.00 73.38 82 GLU A C 1
ATOM 610 O O . GLU A 1 82 ? 38.464 2.927 -34.806 1.00 73.38 82 GLU A O 1
ATOM 615 N N . ARG A 1 83 ? 36.648 2.114 -33.777 1.00 67.56 83 ARG A N 1
ATOM 616 C CA . ARG A 1 83 ? 37.225 2.204 -32.428 1.00 67.56 83 ARG A CA 1
ATOM 617 C C . ARG A 1 83 ? 38.479 1.342 -32.266 1.00 67.56 83 ARG A C 1
ATOM 619 O O . ARG A 1 83 ? 39.395 1.726 -31.549 1.00 67.56 83 ARG A O 1
ATOM 626 N N . LYS A 1 84 ? 38.525 0.173 -32.910 1.00 68.94 84 LYS A N 1
ATOM 627 C CA . LYS A 1 84 ? 39.708 -0.707 -32.929 1.00 68.94 84 LYS A CA 1
ATOM 628 C C . LYS A 1 84 ? 40.829 -0.169 -33.824 1.00 68.94 84 LYS A C 1
ATOM 630 O O . LYS A 1 84 ? 41.981 -0.521 -33.593 1.00 68.94 84 LYS A O 1
ATOM 635 N N . LYS A 1 85 ? 40.513 0.653 -34.833 1.00 65.38 85 LYS A N 1
ATOM 636 C CA . LYS A 1 85 ? 41.509 1.351 -35.668 1.00 65.38 85 LYS A CA 1
ATOM 637 C C . LYS A 1 85 ? 42.138 2.540 -34.951 1.00 65.38 85 LYS A C 1
ATOM 639 O O . LYS A 1 85 ? 43.308 2.828 -35.194 1.00 65.38 85 LYS A O 1
ATOM 644 N N . ASP A 1 86 ? 41.395 3.209 -34.077 1.00 61.81 86 ASP A N 1
ATOM 645 C CA . ASP A 1 86 ? 41.928 4.283 -33.244 1.00 61.81 86 ASP A CA 1
ATOM 646 C C . ASP A 1 86 ? 42.698 3.671 -32.057 1.00 61.81 86 ASP A C 1
ATOM 648 O O . ASP A 1 86 ? 42.168 3.478 -30.961 1.00 61.81 86 ASP A O 1
ATOM 652 N N . PHE A 1 87 ? 43.954 3.272 -32.307 1.00 60.03 87 PHE A N 1
ATOM 653 C CA . PHE A 1 87 ? 44.878 2.626 -31.357 1.00 60.03 87 PHE A CA 1
ATOM 654 C C . PHE A 1 87 ? 45.35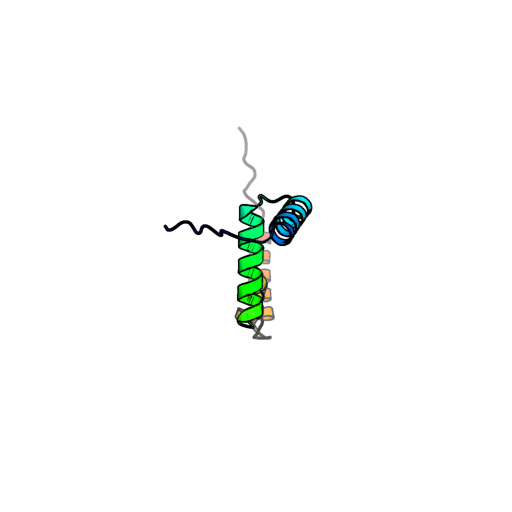7 3.563 -30.224 1.00 60.03 87 PHE A C 1
ATOM 656 O O . PHE A 1 87 ? 46.538 3.615 -29.885 1.00 60.03 87 PHE A O 1
ATOM 663 N N . GLY A 1 88 ? 44.420 4.255 -29.577 1.00 65.62 88 GLY A N 1
ATOM 664 C CA . GLY A 1 88 ? 44.631 5.019 -28.356 1.00 65.62 88 GLY A CA 1
ATOM 665 C C . GLY A 1 88 ? 45.323 6.370 -28.545 1.00 65.62 88 GLY A C 1
ATOM 666 O O . GLY A 1 88 ? 46.003 6.650 -29.529 1.00 65.62 88 GLY A O 1
ATOM 667 N N . ARG A 1 89 ? 45.150 7.225 -27.530 1.00 65.00 89 ARG A N 1
ATOM 668 C CA . ARG A 1 89 ? 45.892 8.481 -27.372 1.00 65.00 89 ARG A CA 1
ATOM 669 C C . ARG A 1 89 ? 47.396 8.160 -27.395 1.00 65.00 89 ARG A C 1
ATOM 671 O O . ARG A 1 89 ? 47.794 7.263 -26.646 1.00 65.00 89 ARG A O 1
ATOM 678 N N . PRO A 1 90 ? 48.226 8.868 -28.188 1.00 65.75 90 PRO A N 1
ATOM 679 C CA . PRO A 1 90 ? 49.669 8.649 -28.173 1.00 65.75 90 PRO A CA 1
ATOM 680 C C . PRO A 1 90 ? 50.194 8.768 -26.734 1.00 65.75 9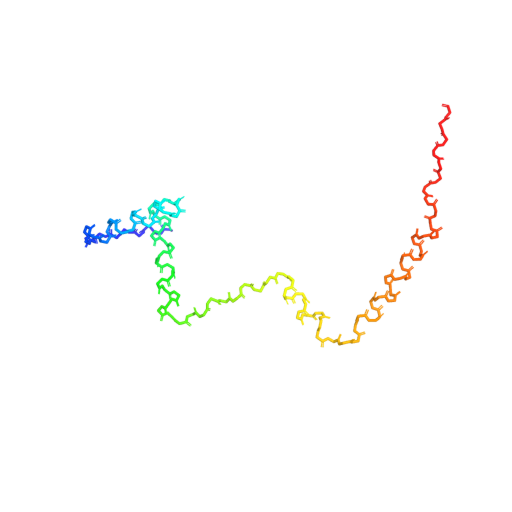0 PRO A C 1
ATOM 682 O O . PRO A 1 90 ? 49.653 9.575 -25.963 1.00 65.75 90 PRO A O 1
ATOM 685 N N . PRO A 1 91 ? 51.190 7.951 -26.340 1.00 62.75 91 PRO A N 1
ATOM 686 C CA . PRO A 1 91 ? 51.738 8.009 -24.994 1.00 62.75 91 PRO A CA 1
ATOM 687 C C . PRO A 1 91 ? 52.200 9.437 -24.706 1.00 62.75 91 PRO A C 1
ATOM 689 O O . PRO A 1 91 ? 52.833 10.081 -25.540 1.00 62.75 91 PRO A O 1
ATOM 692 N N . VAL A 1 92 ? 51.822 9.951 -23.537 1.00 68.75 92 VAL A N 1
ATOM 693 C CA . VAL A 1 92 ? 52.264 11.270 -23.091 1.00 68.75 92 VAL A CA 1
ATOM 694 C C . VAL A 1 92 ? 53.747 11.141 -22.760 1.00 68.75 92 VAL A C 1
ATOM 696 O O . VAL A 1 92 ? 54.097 10.452 -21.802 1.00 68.75 92 VAL A O 1
ATOM 699 N N . GLU A 1 93 ? 54.611 11.749 -23.570 1.00 69.12 93 GLU A N 1
ATOM 700 C CA . GLU A 1 93 ? 56.025 11.881 -23.229 1.00 69.12 93 GLU A CA 1
ATOM 701 C C . GLU A 1 93 ? 56.138 12.849 -22.047 1.00 69.12 93 GLU A C 1
ATOM 703 O O . GLU A 1 93 ? 55.689 13.994 -22.117 1.00 69.12 93 GLU A O 1
ATOM 708 N N . PHE A 1 94 ? 56.663 12.353 -20.928 1.00 68.94 94 PHE A N 1
ATOM 709 C CA . PHE A 1 94 ? 57.043 13.187 -19.796 1.00 68.94 94 PHE A CA 1
ATOM 710 C C . PHE A 1 94 ? 58.513 13.575 -19.988 1.00 68.94 94 PHE A C 1
ATOM 712 O O . PHE A 1 94 ? 59.357 12.684 -20.098 1.00 68.94 94 PHE A O 1
ATOM 719 N N . GLU A 1 95 ? 58.780 14.881 -20.064 1.00 62.62 95 GLU A N 1
ATOM 720 C CA . GLU A 1 95 ? 60.128 15.473 -19.990 1.00 62.62 95 GLU A CA 1
ATOM 721 C C . GLU A 1 95 ? 60.726 15.347 -18.581 1.00 62.62 95 GLU A C 1
ATOM 723 O O . GLU A 1 95 ? 59.977 15.558 -17.594 1.00 62.62 95 GLU A O 1
#

InterPro domains:
  IPR010985 Ribbon-helix-helix [SSF47598] (3-47)
  IPR053853 Antitoxin FitA-like, ribbon-helix-helix [PF22513] (4-38)